Protein AF-A0A961S5N0-F1 (afdb_monomer)

Mean predicted aligned error: 9.32 Å

pLDDT: mean 85.85, std 13.49, range [56.31, 97.31]

Sequence (73 aa):
MKKTLTALFALLALASPAAAKETLTIYTYDSFVADWGPGPKVKEAFEKDCDCTIEWVAPGDGVALLNRLKLEG

Structure (mmCIF, N/CA/C/O backbone):
data_AF-A0A961S5N0-F1
#
_entry.id   AF-A0A961S5N0-F1
#
loop_
_atom_site.group_PDB
_atom_site.id
_atom_site.type_symbol
_atom_site.label_atom_id
_atom_site.label_alt_id
_atom_site.label_comp_id
_atom_site.label_asym_id
_atom_site.label_entity_id
_atom_site.label_seq_id
_atom_site.pdbx_PDB_ins_code
_atom_site.Cartn_x
_atom_site.Cartn_y
_atom_site.Cartn_z
_atom_site.occupancy
_atom_site.B_iso_or_equiv
_atom_site.auth_seq_id
_atom_site.auth_comp_id
_atom_site.auth_asym_id
_atom_site.auth_atom_id
_atom_site.pdbx_PDB_model_num
ATOM 1 N N . MET A 1 1 ? -40.738 21.553 31.252 1.00 56.38 1 MET A N 1
ATOM 2 C CA . MET A 1 1 ? -39.309 21.789 31.564 1.00 56.38 1 MET A CA 1
ATOM 3 C C . MET A 1 1 ? -38.552 20.509 31.913 1.00 56.38 1 MET A C 1
ATOM 5 O O . MET A 1 1 ? -37.528 20.261 31.301 1.00 56.38 1 MET A O 1
ATOM 9 N N . LYS A 1 2 ? -39.044 19.653 32.825 1.00 56.78 2 LYS A N 1
ATOM 10 C CA . LYS A 1 2 ? -38.355 18.390 33.174 1.00 56.78 2 LYS A CA 1
ATOM 11 C C . LYS A 1 2 ? -38.280 17.390 32.003 1.00 56.78 2 LYS A C 1
ATOM 13 O O . LYS A 1 2 ? -37.208 16.879 31.730 1.00 56.78 2 LYS A O 1
ATOM 18 N N . LYS A 1 3 ? -39.380 17.205 31.254 1.00 56.31 3 LYS A N 1
ATOM 19 C CA . LYS A 1 3 ? -39.453 16.291 30.090 1.00 56.31 3 LYS A CA 1
ATOM 20 C C . LYS A 1 3 ? -38.569 16.706 28.903 1.00 56.31 3 LYS A C 1
ATOM 22 O O . LYS A 1 3 ? -38.042 15.850 28.207 1.00 56.31 3 LYS A O 1
ATOM 27 N N . THR A 1 4 ? -38.386 18.011 28.68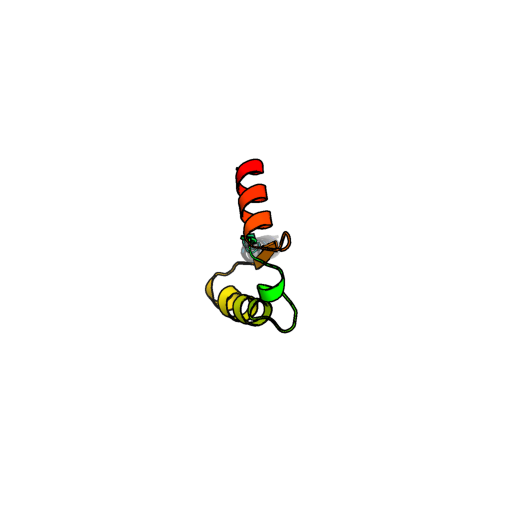7 1.00 61.91 4 THR A N 1
ATOM 28 C CA . THR A 1 4 ? -37.498 18.544 27.639 1.00 61.91 4 THR A CA 1
ATOM 29 C C . THR A 1 4 ? -36.022 18.370 27.994 1.00 61.91 4 THR A C 1
ATOM 31 O O . THR A 1 4 ? -35.214 18.113 27.110 1.00 61.91 4 THR A O 1
ATOM 34 N N . LEU A 1 5 ? -35.673 18.436 29.284 1.00 61.75 5 LEU A N 1
ATOM 35 C CA . LEU A 1 5 ? -34.306 18.202 29.754 1.00 61.75 5 LEU A CA 1
ATOM 36 C C . LEU A 1 5 ? -33.890 16.727 29.599 1.00 61.75 5 LEU A C 1
ATOM 38 O O . LEU A 1 5 ? -32.760 16.441 29.218 1.00 61.75 5 LEU A O 1
ATOM 42 N N . THR A 1 6 ? -34.819 15.790 29.827 1.00 63.03 6 THR A N 1
ATOM 43 C CA . THR A 1 6 ? -34.570 14.347 29.655 1.00 63.03 6 THR A CA 1
ATOM 44 C C . THR A 1 6 ? -34.383 13.958 28.186 1.00 63.03 6 THR A C 1
ATOM 46 O O . THR A 1 6 ? -33.546 13.115 27.881 1.00 63.03 6 THR A O 1
ATOM 49 N N . ALA A 1 7 ? -35.116 14.598 27.268 1.00 66.69 7 ALA A N 1
ATOM 50 C CA . ALA A 1 7 ? -34.985 14.361 25.829 1.00 66.69 7 ALA A CA 1
ATOM 51 C C . ALA A 1 7 ? -33.641 14.857 25.265 1.00 66.69 7 ALA A C 1
ATOM 53 O O . ALA A 1 7 ? -33.056 14.205 24.404 1.00 66.69 7 ALA A O 1
ATOM 54 N N . LEU A 1 8 ? -33.121 15.976 25.782 1.00 66.88 8 LEU A N 1
ATOM 55 C CA . LEU A 1 8 ? -31.826 16.510 25.362 1.00 66.88 8 LEU A CA 1
ATOM 56 C C . LEU A 1 8 ? -30.669 15.603 25.813 1.00 66.88 8 LEU A C 1
ATOM 58 O O . LEU A 1 8 ? -29.767 15.326 25.032 1.00 66.88 8 LEU A O 1
ATOM 62 N N . PHE A 1 9 ? -30.734 15.068 27.036 1.00 67.19 9 PHE A N 1
ATOM 63 C CA . PHE A 1 9 ? -29.713 14.154 27.561 1.00 67.19 9 PHE A CA 1
ATOM 64 C C . PHE A 1 9 ? -29.651 12.818 26.792 1.00 67.19 9 PHE A C 1
ATOM 66 O O . PHE A 1 9 ? -28.573 12.258 26.615 1.00 67.19 9 PHE A O 1
ATOM 73 N N . ALA A 1 10 ? -30.787 12.337 26.273 1.00 70.00 10 ALA A N 1
ATOM 74 C CA . ALA A 1 10 ? -30.845 11.134 25.440 1.00 70.00 10 ALA A CA 1
ATOM 75 C C . ALA A 1 10 ? -30.218 11.327 24.044 1.00 70.00 10 ALA A C 1
ATOM 77 O O . ALA A 1 10 ? -29.650 10.383 23.503 1.00 70.00 10 ALA A O 1
ATOM 78 N N . LEU A 1 11 ? -30.272 12.540 23.474 1.00 67.81 11 LEU A N 1
ATOM 79 C CA . LEU A 1 11 ? -29.627 12.841 22.188 1.00 67.81 11 LEU A CA 1
ATOM 80 C C . LEU A 1 11 ? -28.096 12.890 22.297 1.00 67.81 11 LEU A C 1
ATOM 82 O O . LEU A 1 11 ? -27.404 12.447 21.386 1.00 67.81 11 LEU A O 1
ATOM 86 N N . LEU A 1 12 ? -27.565 13.398 23.413 1.00 68.25 12 LEU A N 1
ATOM 87 C CA . LEU A 1 12 ? -26.119 13.440 23.658 1.00 68.25 12 LEU A CA 1
ATOM 88 C C . LEU A 1 12 ? -25.510 12.050 23.907 1.00 68.25 12 LEU A C 1
ATOM 90 O O . LEU A 1 12 ? -24.330 11.852 23.639 1.00 68.25 12 LEU A O 1
ATOM 94 N N . ALA A 1 13 ? -26.304 11.079 24.365 1.00 65.75 13 ALA A N 1
ATOM 95 C CA . ALA A 1 13 ? -25.849 9.704 24.586 1.00 65.75 13 ALA A CA 1
ATOM 96 C C . ALA A 1 13 ? -25.664 8.888 23.287 1.00 65.75 13 ALA A C 1
ATOM 98 O O . ALA A 1 13 ? -25.072 7.814 23.326 1.00 65.75 13 ALA A O 1
ATOM 99 N N . LEU A 1 14 ? -26.154 9.386 22.146 1.00 67.38 14 LEU A N 1
ATOM 100 C CA . LEU A 1 14 ? -26.021 8.746 20.828 1.00 67.38 14 LEU A CA 1
ATOM 101 C C . LEU A 1 14 ? -24.819 9.266 20.024 1.00 67.38 14 LEU A C 1
ATOM 103 O O . LEU A 1 14 ? -24.548 8.769 18.933 1.00 67.38 14 LEU A O 1
ATOM 107 N N . ALA A 1 15 ? -24.093 10.257 20.546 1.00 64.50 15 ALA A N 1
ATOM 108 C CA . ALA A 1 15 ? -22.875 10.762 19.930 1.00 64.50 15 ALA A CA 1
ATOM 109 C C . ALA A 1 15 ? -21.699 9.823 20.248 1.00 64.50 15 ALA A C 1
ATOM 111 O O . ALA A 1 15 ? -20.831 10.135 21.061 1.00 64.50 15 ALA A O 1
ATOM 112 N N . SER A 1 16 ? -21.679 8.643 19.626 1.00 65.88 16 SER A N 1
ATOM 113 C CA . SER A 1 16 ? -20.455 7.845 19.559 1.00 65.88 16 SER A CA 1
ATOM 114 C C . SER A 1 16 ? -19.437 8.578 18.675 1.00 65.88 16 SER A C 1
ATOM 116 O O . SER A 1 16 ? -19.820 9.082 17.615 1.00 65.88 16 SER A O 1
ATOM 118 N N . PRO A 1 17 ? -18.155 8.664 19.071 1.00 67.38 17 PRO A N 1
ATOM 119 C CA . PRO A 1 17 ? -17.129 9.193 18.188 1.00 67.38 17 PRO A CA 1
ATOM 120 C C . PRO A 1 17 ? -17.081 8.325 16.929 1.00 67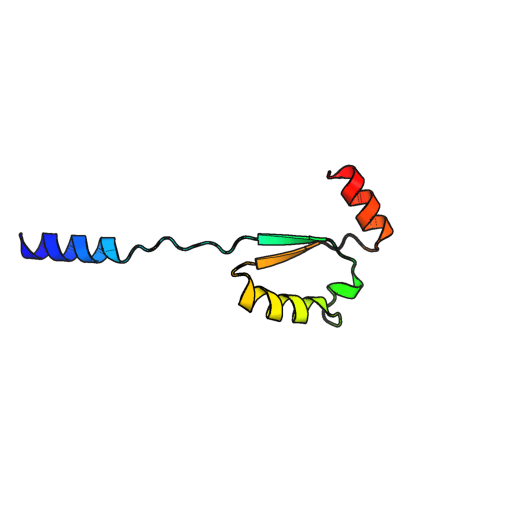.38 17 PRO A C 1
ATOM 122 O O . PRO A 1 17 ? -16.994 7.100 17.017 1.00 67.38 17 PRO A O 1
ATOM 125 N N . ALA A 1 18 ? -17.163 8.954 15.757 1.00 65.50 18 ALA A N 1
ATOM 126 C CA . ALA A 1 18 ? -16.849 8.275 14.512 1.00 65.50 18 ALA A CA 1
ATOM 127 C C . ALA A 1 18 ? -15.357 7.921 14.561 1.00 65.50 18 ALA A C 1
ATOM 129 O O . ALA A 1 18 ? -14.509 8.806 14.451 1.00 65.50 18 ALA A O 1
ATOM 130 N N . ALA A 1 19 ? -15.039 6.649 14.800 1.00 66.88 19 ALA A N 1
ATOM 131 C CA . ALA A 1 19 ? -13.680 6.155 14.664 1.00 66.88 19 ALA A CA 1
ATOM 132 C C . ALA A 1 19 ? -13.312 6.252 13.179 1.00 66.88 19 ALA A C 1
ATOM 134 O O . ALA A 1 19 ? -13.882 5.554 12.339 1.00 66.88 19 ALA A O 1
ATOM 135 N N . ALA A 1 20 ? -12.427 7.188 12.837 1.00 71.19 20 ALA A N 1
ATOM 136 C CA . ALA A 1 20 ? -11.812 7.190 11.522 1.00 71.19 20 ALA A CA 1
ATOM 137 C C . ALA A 1 20 ? -10.924 5.945 11.438 1.00 71.19 20 ALA A C 1
ATOM 139 O O . ALA A 1 20 ? -10.124 5.710 12.341 1.00 71.19 20 ALA A O 1
ATOM 140 N N . LYS A 1 21 ? -11.089 5.140 10.384 1.00 79.00 21 LYS A N 1
ATOM 141 C CA . LYS A 1 21 ? -10.216 3.987 10.152 1.00 79.00 21 LYS A CA 1
ATOM 142 C C . LYS A 1 21 ? -8.782 4.472 10.008 1.00 79.00 21 LYS A C 1
ATOM 144 O O . LYS A 1 21 ? -8.524 5.355 9.192 1.00 79.00 21 LYS A O 1
ATOM 149 N N . GLU A 1 22 ? -7.878 3.879 10.775 1.00 89.06 22 GLU A N 1
ATOM 150 C CA . GLU A 1 22 ? -6.447 4.161 10.674 1.00 89.06 22 GLU A CA 1
ATOM 151 C C . GLU A 1 22 ? -5.951 3.827 9.264 1.00 89.06 22 GLU A C 1
ATOM 153 O O . GLU A 1 22 ? -6.305 2.785 8.703 1.00 89.06 22 GLU A O 1
ATOM 158 N N . THR A 1 23 ? -5.151 4.710 8.668 1.00 94.50 23 THR A N 1
ATOM 159 C CA . THR A 1 23 ? -4.570 4.460 7.344 1.00 94.50 23 THR A CA 1
ATOM 160 C C . THR A 1 23 ? -3.273 3.677 7.497 1.00 94.50 23 THR A C 1
ATOM 162 O O . THR A 1 23 ? -2.313 4.154 8.098 1.00 94.50 23 THR A O 1
ATOM 165 N N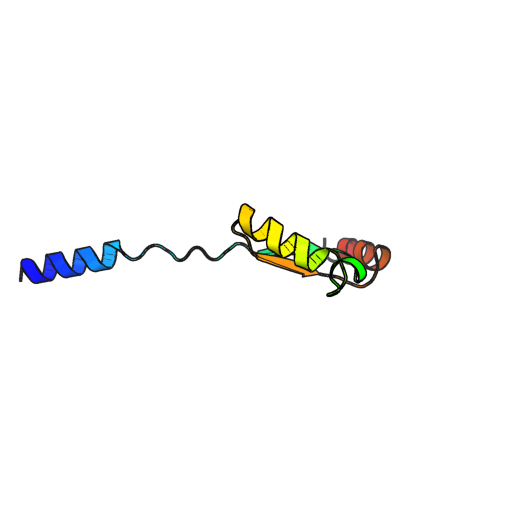 . LEU A 1 24 ? -3.225 2.480 6.917 1.00 95.44 24 LEU A N 1
ATOM 166 C CA . LEU A 1 24 ? -2.027 1.659 6.822 1.00 95.44 24 LEU A CA 1
ATOM 167 C C . LEU A 1 24 ? -1.387 1.853 5.445 1.00 95.44 24 LEU A C 1
ATOM 169 O O . LEU A 1 24 ? -1.820 1.258 4.456 1.00 95.44 24 LEU A O 1
ATOM 173 N N . THR A 1 25 ? -0.343 2.676 5.380 1.00 95.19 25 THR A N 1
ATOM 174 C CA . THR A 1 25 ? 0.427 2.890 4.151 1.00 95.19 25 THR A CA 1
ATOM 175 C C . THR A 1 25 ? 1.429 1.752 3.942 1.00 95.19 25 THR A C 1
ATOM 177 O O . THR A 1 25 ? 2.306 1.517 4.773 1.00 95.19 25 THR A O 1
ATOM 180 N N . ILE A 1 26 ? 1.320 1.042 2.819 1.00 95.25 26 ILE A N 1
ATOM 181 C CA . ILE A 1 26 ? 2.168 -0.100 2.471 1.00 95.25 26 ILE A CA 1
ATOM 182 C C . ILE A 1 26 ? 2.920 0.195 1.176 1.00 95.25 26 ILE A C 1
ATOM 184 O O . ILE A 1 26 ? 2.326 0.449 0.126 1.00 95.25 26 ILE A O 1
ATOM 188 N N . TYR A 1 27 ? 4.245 0.108 1.253 1.00 95.12 27 TYR A N 1
ATOM 189 C CA . TYR A 1 27 ? 5.132 0.297 0.113 1.00 95.12 27 TYR A CA 1
ATOM 190 C C . TYR A 1 27 ? 5.335 -1.031 -0.618 1.00 95.12 27 TYR A C 1
ATOM 192 O O . TYR A 1 27 ? 5.646 -2.051 -0.002 1.00 95.12 27 TYR A O 1
ATOM 200 N N . THR A 1 28 ? 5.174 -1.024 -1.937 1.00 95.56 28 THR A N 1
ATOM 201 C CA . THR A 1 28 ? 5.341 -2.210 -2.788 1.00 95.56 28 THR A CA 1
ATOM 202 C C . THR A 1 28 ? 5.716 -1.807 -4.222 1.00 95.56 28 THR A C 1
ATOM 204 O O . THR A 1 28 ? 6.107 -0.673 -4.458 1.00 95.56 28 THR A O 1
ATOM 207 N N . TYR A 1 29 ? 5.667 -2.726 -5.179 1.00 94.81 29 TYR A N 1
ATOM 208 C CA . TYR A 1 2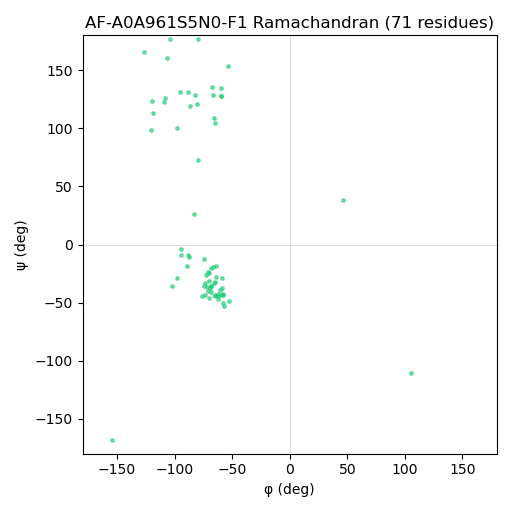9 ? 6.003 -2.504 -6.590 1.00 94.81 29 TYR A CA 1
ATOM 209 C C . TYR A 1 29 ? 4.749 -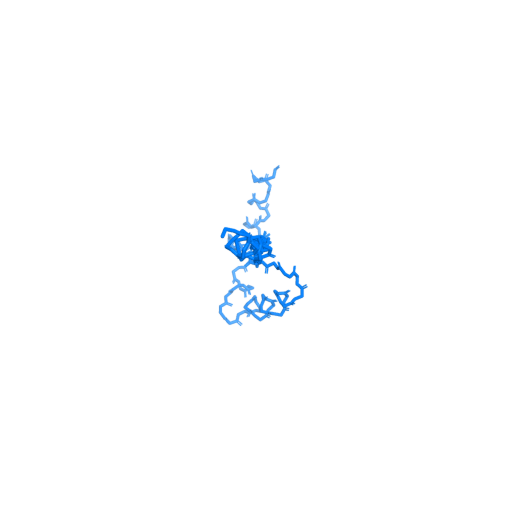2.479 -7.486 1.00 94.81 29 TYR A C 1
ATOM 211 O O . TYR A 1 29 ? 3.698 -3.008 -7.119 1.00 94.81 29 TYR A O 1
ATOM 219 N N . ASP A 1 30 ? 4.861 -1.906 -8.688 1.00 94.50 30 ASP A N 1
ATOM 220 C CA . ASP A 1 30 ? 3.715 -1.592 -9.563 1.00 94.50 30 ASP A CA 1
ATOM 221 C C . ASP A 1 30 ? 2.855 -2.809 -9.930 1.00 94.50 30 ASP A C 1
ATOM 223 O O . ASP A 1 30 ? 1.626 -2.754 -9.892 1.00 94.50 30 ASP A O 1
ATOM 227 N N . SER A 1 31 ? 3.485 -3.945 -10.249 1.00 94.69 31 SER A N 1
ATOM 228 C CA . SER A 1 31 ? 2.757 -5.161 -10.637 1.00 94.69 31 SER A CA 1
ATOM 229 C C . SER A 1 31 ? 1.927 -5.764 -9.502 1.00 94.69 31 SER A C 1
ATOM 231 O O . SER A 1 31 ? 0.999 -6.526 -9.766 1.00 94.69 31 SER A O 1
ATOM 233 N N . PHE A 1 32 ? 2.221 -5.421 -8.243 1.00 96.38 32 PHE A N 1
ATOM 234 C CA . PHE A 1 32 ? 1.410 -5.853 -7.111 1.00 96.38 32 PHE A CA 1
ATOM 235 C C . PHE A 1 32 ? 0.082 -5.093 -7.059 1.00 96.38 32 PHE A C 1
ATOM 237 O O . PHE A 1 32 ? -0.959 -5.700 -6.820 1.00 96.38 32 PHE A O 1
ATOM 244 N N . VAL A 1 33 ? 0.119 -3.775 -7.273 1.00 96.44 33 VAL A N 1
ATOM 245 C CA . VAL A 1 33 ? -1.015 -2.856 -7.046 1.00 96.44 33 VAL A CA 1
ATOM 246 C C . VAL A 1 33 ? -1.852 -2.596 -8.290 1.00 96.44 33 VAL A C 1
ATOM 248 O O . VAL A 1 33 ? -2.918 -1.999 -8.180 1.00 96.44 33 VAL A O 1
ATOM 251 N N . ALA A 1 34 ? -1.388 -3.045 -9.457 1.00 96.25 34 ALA A N 1
ATOM 252 C CA . ALA A 1 34 ? -2.149 -2.986 -10.694 1.00 96.25 34 ALA A CA 1
ATOM 253 C C . ALA A 1 34 ? -3.541 -3.632 -10.547 1.00 96.25 34 ALA A C 1
ATOM 255 O O . ALA A 1 34 ? -3.722 -4.568 -9.767 1.00 96.25 34 ALA A O 1
ATOM 256 N N . ASP A 1 35 ? -4.506 -3.203 -11.365 1.00 94.81 35 ASP A N 1
ATOM 257 C CA . ASP A 1 35 ? -5.884 -3.726 -11.328 1.00 94.81 35 ASP A CA 1
ATOM 258 C C . ASP A 1 35 ? -5.965 -5.243 -11.577 1.00 94.81 35 ASP A C 1
ATOM 260 O O . ASP A 1 35 ? -6.861 -5.928 -11.083 1.00 94.81 35 ASP A O 1
ATOM 264 N N . TRP A 1 36 ? -5.011 -5.781 -12.341 1.00 95.19 36 TRP A N 1
ATOM 265 C CA . TRP A 1 36 ? -4.854 -7.215 -12.605 1.00 95.19 36 TRP A CA 1
ATOM 266 C C . TRP A 1 36 ? -3.974 -7.936 -11.571 1.00 95.19 36 TRP A C 1
ATOM 268 O O . TRP A 1 36 ? -3.874 -9.165 -11.594 1.00 95.19 36 TRP A O 1
ATOM 278 N N . GLY A 1 37 ? -3.310 -7.185 -10.694 1.00 96.00 37 GLY A N 1
ATOM 279 C CA . GLY A 1 37 ? -2.425 -7.685 -9.656 1.00 96.00 37 GLY A CA 1
ATOM 280 C C . GLY A 1 37 ? -3.176 -8.208 -8.425 1.00 96.00 37 GLY A C 1
ATOM 281 O O . GLY A 1 37 ? -4.406 -8.154 -8.335 1.00 96.00 37 GLY A O 1
ATOM 282 N N . PRO A 1 38 ? -2.445 -8.750 -7.441 1.00 96.75 38 PRO A N 1
ATOM 283 C CA . PRO A 1 38 ? -3.032 -9.240 -6.194 1.00 96.75 38 PRO A CA 1
ATOM 284 C C . PRO A 1 38 ? -3.535 -8.122 -5.259 1.00 96.75 38 PRO A C 1
ATOM 286 O O . PRO A 1 38 ? -4.416 -8.379 -4.437 1.00 96.75 38 PRO A O 1
ATOM 289 N N . GLY A 1 39 ? -3.006 -6.901 -5.370 1.00 97.06 39 GLY A N 1
ATOM 290 C CA . GLY A 1 39 ? -3.226 -5.783 -4.446 1.00 97.06 39 GLY A CA 1
ATOM 291 C C . GLY A 1 39 ? -4.694 -5.452 -4.166 1.00 97.06 39 GLY A C 1
ATOM 292 O O . GLY A 1 39 ? -5.059 -5.387 -2.990 1.00 97.06 39 GLY A O 1
ATOM 293 N N . PRO A 1 40 ? -5.568 -5.312 -5.183 1.00 96.88 40 PRO A N 1
ATOM 294 C CA . PRO A 1 40 ? -6.990 -5.046 -4.961 1.00 96.88 40 PRO A CA 1
ATOM 295 C C . PRO A 1 40 ? -7.687 -6.116 -4.108 1.00 96.88 40 PRO A C 1
ATOM 297 O O . PRO A 1 40 ? -8.416 -5.787 -3.173 1.00 96.88 40 PRO A O 1
ATOM 300 N N . LYS A 1 41 ? -7.411 -7.401 -4.370 1.00 97.31 41 LYS A N 1
ATOM 301 C CA . LYS A 1 41 ? -8.018 -8.520 -3.627 1.00 97.31 41 LYS A CA 1
ATOM 302 C C . LYS A 1 41 ? -7.487 -8.619 -2.201 1.00 97.31 41 LYS A C 1
ATOM 304 O O . LYS A 1 41 ? -8.251 -8.896 -1.281 1.00 97.31 41 LYS A O 1
ATOM 309 N N . VAL A 1 42 ? -6.185 -8.392 -2.016 1.00 96.88 42 VAL A N 1
ATOM 310 C CA . VAL A 1 42 ? -5.553 -8.382 -0.688 1.00 96.88 42 VAL A CA 1
ATOM 311 C C . VAL A 1 42 ? -6.099 -7.235 0.153 1.00 96.88 42 VAL A C 1
ATOM 313 O O . VAL A 1 42 ? -6.443 -7.459 1.309 1.00 96.88 42 VAL A O 1
ATOM 316 N N . LYS A 1 43 ? -6.241 -6.039 -0.432 1.00 96.50 43 LYS A N 1
ATOM 317 C CA . LYS A 1 43 ? -6.838 -4.879 0.235 1.00 96.50 43 LYS A CA 1
ATOM 318 C C . LYS A 1 43 ? -8.249 -5.191 0.724 1.00 96.50 43 LYS A C 1
ATOM 320 O O . LYS A 1 43 ? -8.518 -5.064 1.910 1.00 96.50 43 LYS A O 1
ATOM 325 N N . GLU A 1 44 ? -9.112 -5.688 -0.160 1.00 95.75 44 GLU A N 1
ATOM 326 C CA . GLU A 1 44 ? -10.495 -6.015 0.198 1.00 95.75 44 GLU A CA 1
ATOM 327 C C . GLU A 1 44 ? -10.589 -7.083 1.300 1.00 95.75 44 GLU A C 1
ATOM 329 O O . GLU A 1 44 ? -11.460 -7.011 2.164 1.00 95.75 44 GLU A O 1
ATOM 334 N N . ALA A 1 45 ? -9.719 -8.095 1.269 1.00 96.50 45 ALA A N 1
ATOM 335 C CA . ALA A 1 45 ? -9.696 -9.135 2.290 1.00 96.50 45 ALA A CA 1
ATOM 336 C C . ALA A 1 45 ? -9.188 -8.603 3.637 1.00 96.50 45 ALA A C 1
ATOM 338 O O . ALA A 1 45 ? -9.810 -8.856 4.660 1.00 96.50 45 ALA A O 1
ATOM 339 N N . PHE A 1 46 ? -8.094 -7.842 3.638 1.00 95.94 46 PHE A N 1
ATOM 340 C CA . PHE A 1 46 ? -7.441 -7.385 4.863 1.00 95.94 46 PHE A CA 1
ATOM 341 C C . PHE A 1 46 ? -8.208 -6.256 5.563 1.00 95.94 46 PHE A C 1
ATOM 343 O O . PHE A 1 46 ? -8.298 -6.240 6.789 1.00 95.94 46 PHE A O 1
ATOM 350 N N . GLU A 1 47 ? -8.832 -5.348 4.804 1.00 95.50 47 GLU A N 1
ATOM 351 C CA . GLU A 1 47 ? -9.659 -4.263 5.359 1.00 95.50 47 GLU A CA 1
ATOM 352 C C . GLU A 1 47 ? -10.911 -4.767 6.095 1.00 95.50 47 GLU A C 1
ATOM 354 O O . GLU A 1 47 ? -11.486 -4.033 6.900 1.00 95.50 47 GLU A O 1
ATOM 359 N N . LYS A 1 48 ? -11.330 -6.019 5.858 1.00 94.19 48 LYS A N 1
ATOM 360 C CA . LYS A 1 48 ? -12.406 -6.671 6.625 1.00 94.19 48 LYS A CA 1
ATOM 361 C C . LYS A 1 48 ? -11.968 -7.057 8.037 1.00 94.19 48 LYS A C 1
ATOM 363 O O . LYS A 1 48 ? -12.818 -7.115 8.920 1.00 94.19 48 LYS A O 1
ATOM 368 N N . ASP A 1 49 ? -10.671 -7.276 8.242 1.00 93.81 49 ASP A N 1
ATOM 369 C CA . ASP A 1 49 ? -10.121 -7.770 9.503 1.00 93.81 49 ASP A CA 1
ATOM 370 C C . ASP A 1 49 ? -9.474 -6.655 10.339 1.00 93.81 49 ASP A C 1
ATOM 372 O O . ASP A 1 49 ? -9.556 -6.678 11.565 1.00 93.81 49 ASP A O 1
ATOM 376 N N . CYS A 1 50 ? -8.824 -5.675 9.701 1.00 91.38 50 CYS A N 1
ATOM 377 C CA . CYS A 1 50 ? -7.971 -4.710 10.406 1.00 91.38 50 CYS A CA 1
ATOM 378 C C . CYS A 1 50 ? -8.685 -3.460 10.951 1.00 91.38 50 CYS A C 1
ATOM 380 O O . CYS A 1 50 ? -8.047 -2.691 11.664 1.00 91.38 50 CYS A O 1
ATOM 382 N N . ASP A 1 51 ? -9.947 -3.212 10.576 1.00 89.44 51 ASP A N 1
ATOM 383 C CA . ASP A 1 51 ? -10.637 -1.916 10.768 1.00 89.44 51 ASP A CA 1
ATOM 384 C C . ASP A 1 51 ? -9.775 -0.701 10.356 1.00 89.44 51 ASP A C 1
ATOM 386 O O . ASP A 1 51 ? -9.756 0.360 10.979 1.00 89.44 51 ASP A O 1
ATOM 390 N N . CYS A 1 52 ? -9.021 -0.882 9.275 1.00 93.44 52 CYS A N 1
ATOM 391 C CA . CYS A 1 52 ? -8.061 0.071 8.742 1.00 93.44 52 CYS A CA 1
ATOM 392 C C . CYS A 1 52 ? -8.350 0.336 7.262 1.00 93.44 52 CYS A C 1
ATOM 394 O O . CYS A 1 52 ? -9.111 -0.392 6.619 1.00 93.44 52 CYS A O 1
ATOM 396 N N . THR A 1 53 ? -7.755 1.395 6.722 1.00 95.31 53 THR A N 1
ATOM 397 C CA . THR A 1 53 ? -7.748 1.675 5.284 1.00 95.31 53 THR A CA 1
ATOM 398 C C . THR A 1 53 ? -6.344 1.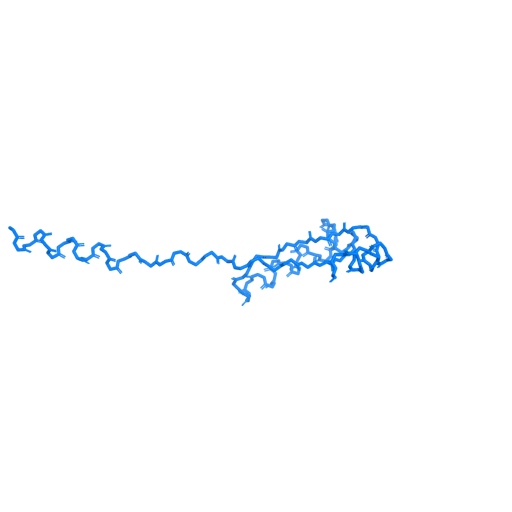437 4.758 1.00 95.31 53 THR A C 1
ATOM 400 O O . THR A 1 53 ? -5.402 2.069 5.223 1.00 95.31 53 THR A O 1
ATOM 403 N N . ILE A 1 54 ? -6.174 0.553 3.780 1.00 96.19 54 ILE A N 1
ATOM 404 C CA . ILE A 1 54 ? -4.866 0.342 3.157 1.00 96.19 54 ILE A CA 1
ATOM 405 C C . ILE A 1 54 ? -4.620 1.413 2.095 1.00 96.19 54 ILE A C 1
ATOM 407 O O . ILE A 1 54 ? -5.405 1.586 1.155 1.00 96.19 54 ILE A O 1
ATOM 411 N N . GLU A 1 55 ? -3.474 2.072 2.185 1.00 96.31 55 GLU A N 1
ATOM 412 C CA . GLU A 1 55 ? -2.936 2.935 1.142 1.00 96.31 55 GLU A CA 1
ATOM 413 C C . GLU A 1 55 ? -1.724 2.265 0.494 1.00 96.31 55 GLU A C 1
ATOM 415 O O . GLU A 1 55 ? -0.778 1.871 1.172 1.00 96.31 55 GLU A O 1
ATOM 420 N N . TRP A 1 56 ? -1.740 2.133 -0.830 1.00 96.50 56 TRP A N 1
ATOM 421 C CA . TRP A 1 56 ? -0.628 1.550 -1.572 1.00 96.50 56 TRP A CA 1
ATOM 422 C C . TRP A 1 56 ? 0.311 2.638 -2.091 1.00 96.50 56 TRP A C 1
ATOM 424 O O . TRP A 1 56 ? -0.133 3.567 -2.764 1.00 96.50 56 TRP A O 1
ATOM 434 N N . VAL A 1 57 ? 1.614 2.475 -1.863 1.00 95.38 57 VAL A N 1
ATOM 435 C CA . VAL A 1 57 ? 2.6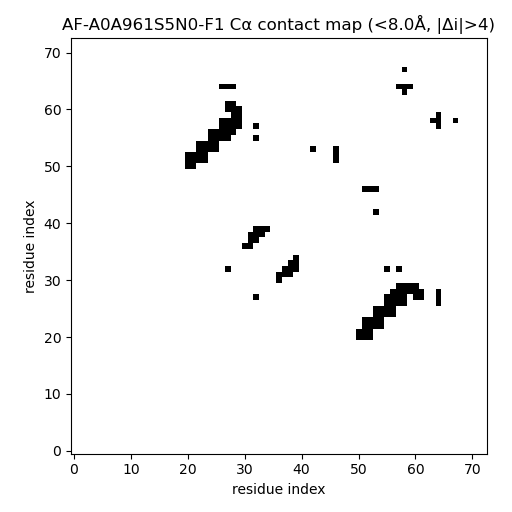62 3.318 -2.455 1.00 95.38 57 VAL A CA 1
ATOM 436 C C . VAL A 1 57 ? 3.573 2.444 -3.306 1.00 95.38 57 VAL A C 1
ATOM 438 O O . VAL A 1 57 ? 4.289 1.593 -2.784 1.00 95.38 57 VAL A O 1
ATOM 441 N N . ALA A 1 58 ? 3.561 2.656 -4.621 1.00 94.62 58 ALA A N 1
ATOM 442 C CA . ALA A 1 58 ? 4.393 1.908 -5.557 1.00 94.62 58 ALA A CA 1
ATOM 443 C C . ALA A 1 58 ? 5.320 2.855 -6.336 1.00 94.62 58 ALA A C 1
ATOM 445 O O . ALA A 1 58 ? 4.875 3.518 -7.269 1.00 94.62 58 ALA A O 1
ATOM 446 N N . PRO A 1 59 ? 6.599 3.001 -5.935 1.00 91.44 59 PRO A N 1
ATOM 447 C CA . PRO A 1 59 ? 7.550 3.879 -6.614 1.00 91.44 59 PRO A CA 1
ATOM 448 C C . PRO A 1 59 ? 8.199 3.219 -7.848 1.00 91.44 59 PRO A C 1
ATOM 450 O O . PRO A 1 59 ? 9.321 3.579 -8.201 1.00 91.44 59 PRO A O 1
ATOM 453 N N . GLY A 1 60 ? 7.538 2.250 -8.490 1.00 91.44 60 GLY A N 1
ATOM 454 C CA . GLY A 1 60 ? 8.099 1.464 -9.586 1.00 91.44 60 GLY A CA 1
ATOM 455 C C . GLY A 1 60 ? 8.465 0.042 -9.163 1.00 91.44 60 GLY A C 1
ATOM 456 O O . GLY A 1 60 ? 7.603 -0.801 -8.902 1.00 91.44 60 GLY A O 1
ATOM 457 N N . ASP A 1 61 ? 9.767 -0.239 -9.114 1.00 9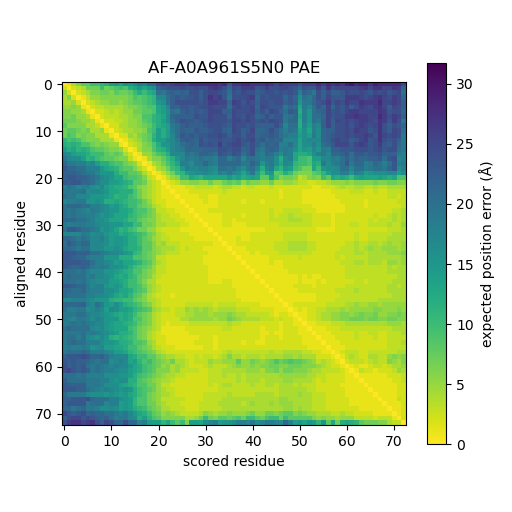2.06 61 ASP A N 1
ATOM 458 C CA . ASP A 1 61 ? 10.320 -1.556 -8.789 1.00 92.06 61 ASP A CA 1
ATOM 459 C C . ASP A 1 61 ? 10.884 -1.645 -7.356 1.00 92.06 61 ASP A C 1
ATOM 461 O O . ASP A 1 61 ? 10.912 -0.678 -6.591 1.00 92.06 61 ASP A O 1
ATOM 465 N N . GLY A 1 62 ? 11.349 -2.839 -6.974 1.00 89.88 62 GLY A N 1
ATOM 466 C CA . GLY A 1 62 ? 11.913 -3.078 -5.643 1.00 89.88 62 GLY A CA 1
ATOM 467 C C . GLY A 1 62 ? 13.197 -2.290 -5.343 1.00 89.88 62 GLY A C 1
ATOM 468 O O . GLY A 1 62 ? 13.454 -1.972 -4.182 1.00 89.88 62 GLY A O 1
ATOM 469 N N . VAL A 1 63 ? 13.997 -1.940 -6.356 1.00 93.75 63 VAL A N 1
ATOM 470 C CA . VAL A 1 63 ? 15.227 -1.147 -6.182 1.00 93.75 63 VAL A CA 1
ATOM 471 C C . VAL A 1 63 ? 14.871 0.319 -5.955 1.00 93.75 63 VAL A C 1
ATOM 473 O O . VAL A 1 63 ? 15.414 0.950 -5.046 1.00 93.75 63 VAL A O 1
ATOM 476 N N . ALA A 1 64 ? 13.930 0.849 -6.734 1.00 93.56 64 ALA A N 1
ATOM 477 C CA . ALA A 1 64 ? 13.375 2.183 -6.550 1.00 93.56 64 ALA A CA 1
ATOM 478 C C . ALA A 1 64 ? 12.725 2.325 -5.166 1.00 93.56 64 ALA A C 1
ATOM 480 O O . ALA A 1 64 ? 13.000 3.299 -4.463 1.00 93.56 64 ALA A O 1
ATOM 481 N N . LEU A 1 65 ? 11.957 1.320 -4.730 1.00 93.62 65 LEU A N 1
ATOM 482 C CA . LEU A 1 65 ? 11.385 1.258 -3.383 1.00 93.62 65 LEU A CA 1
ATOM 483 C C . LEU A 1 65 ? 12.462 1.308 -2.305 1.00 93.62 65 LEU A C 1
ATOM 485 O O . LEU A 1 65 ? 12.372 2.131 -1.397 1.00 93.62 65 LEU A O 1
ATOM 489 N N . LEU A 1 66 ? 13.493 0.465 -2.404 1.00 93.31 66 LEU A N 1
ATOM 490 C CA . LEU A 1 66 ? 14.559 0.428 -1.406 1.00 93.31 66 LEU A CA 1
ATOM 491 C C . LEU A 1 66 ? 15.309 1.762 -1.331 1.00 93.31 66 LEU A C 1
ATOM 493 O O . LEU A 1 66 ? 15.575 2.262 -0.240 1.00 93.31 66 LEU A O 1
ATOM 497 N N . ASN A 1 67 ? 15.641 2.353 -2.478 1.00 94.69 67 ASN A N 1
ATOM 498 C CA . ASN A 1 67 ? 16.315 3.647 -2.524 1.00 94.69 67 ASN A CA 1
ATOM 499 C C . ASN A 1 67 ? 15.460 4.750 -1.899 1.00 94.69 67 ASN A C 1
ATOM 501 O O . ASN A 1 67 ? 15.984 5.548 -1.127 1.00 94.69 67 ASN A O 1
ATOM 505 N N . ARG A 1 68 ? 14.154 4.768 -2.183 1.00 92.25 68 ARG A N 1
ATOM 506 C CA . ARG A 1 68 ? 13.214 5.713 -1.578 1.00 92.25 68 ARG A CA 1
ATOM 507 C C . ARG A 1 68 ? 13.132 5.533 -0.064 1.00 92.25 68 ARG A C 1
ATOM 509 O O . ARG A 1 68 ? 13.273 6.511 0.659 1.00 92.25 68 ARG A O 1
ATOM 516 N N . LEU A 1 69 ? 13.007 4.296 0.416 1.00 92.56 69 LEU A N 1
ATOM 517 C CA . LEU A 1 69 ? 12.943 3.995 1.848 1.00 92.56 69 LEU A CA 1
ATOM 518 C C . LEU A 1 69 ? 14.193 4.480 2.599 1.00 92.56 69 LEU A C 1
ATOM 520 O O . LEU A 1 69 ? 14.084 4.989 3.705 1.00 92.56 69 LEU A O 1
ATOM 524 N N . LYS A 1 70 ? 15.377 4.376 1.982 1.00 93.62 70 LYS A N 1
ATOM 525 C CA . LYS A 1 70 ? 16.635 4.888 2.555 1.00 93.62 70 LYS A CA 1
ATOM 526 C C . LYS A 1 70 ? 16.713 6.416 2.631 1.00 93.62 70 LYS A C 1
ATOM 528 O O . LYS A 1 70 ? 17.585 6.920 3.328 1.00 93.62 70 LYS A O 1
ATOM 533 N N . LEU A 1 71 ? 15.910 7.129 1.844 1.00 94.00 71 LEU A N 1
ATOM 534 C CA . LEU A 1 71 ? 15.878 8.593 1.808 1.00 94.00 71 LEU A CA 1
ATOM 535 C C . LEU A 1 71 ? 14.742 9.170 2.663 1.00 94.00 71 LEU A C 1
ATOM 537 O O . LEU A 1 71 ? 14.862 10.298 3.128 1.00 94.00 71 LEU A O 1
ATOM 541 N N . GLU A 1 72 ? 13.643 8.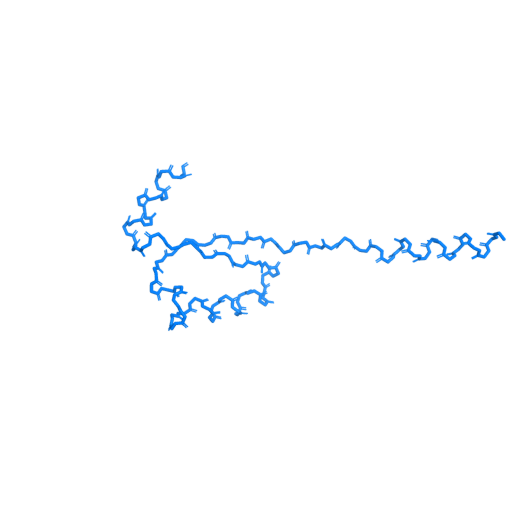427 2.823 1.00 87.88 72 GLU A N 1
ATOM 542 C CA . GLU A 1 72 ? 12.474 8.825 3.620 1.00 87.88 72 GLU A CA 1
ATOM 543 C C . GLU A 1 72 ? 12.561 8.399 5.100 1.00 87.88 72 GLU A C 1
ATOM 545 O O . GLU A 1 72 ? 11.821 8.951 5.914 1.00 87.88 72 GLU A O 1
ATOM 550 N N . GLY A 1 73 ? 13.427 7.435 5.441 1.00 75.62 73 GLY A N 1
ATOM 551 C CA . GLY A 1 73 ? 13.694 6.979 6.816 1.00 75.62 73 GLY A CA 1
ATOM 552 C C . GLY A 1 73 ? 14.875 7.679 7.475 1.00 75.62 73 GLY A C 1
ATOM 553 O O . GLY A 1 73 ? 14.837 7.807 8.718 1.00 75.62 73 GLY A O 1
#

Radius of gyration: 21.55 Å; Cα contacts (8 Å, |Δi|>4): 67; chains: 1; bounding box: 56×31×46 Å

Solvent-accessible surface area (backbone atoms only — not comparable to full-atom values): 4421 Å² total; per-residue (Å²): 112,70,71,60,54,56,55,53,57,57,60,63,72,68,67,67,80,82,78,75,56,51,74,49,76,44,80,47,34,45,72,43,62,34,94,90,28,60,37,61,61,50,46,63,57,46,41,75,74,64,64,35,41,80,40,81,44,54,69,44,46,70,66,48,37,53,56,47,50,71,72,77,108

Foldseek 3Di:
DVVVVVVVVVVVVPPDPPPDAAEDEDEAADQQCDPPHCNVVCQVVVCVPRSHHYHYDHCHHPVSSVVVVVVVD

Secondary structure (DSSP, 8-state):
-HHHHHHHHHHHTT-----PPEEEEEE--HHHHSTTSSHHHHHHHHHHHHSEEEEEE--SSHHHHHHHHHHH-

Nearest PDB structures (foldseek):
  2qry-assembly3_C  TM=9.227E-01  e=6.697E-05  Escherichia coli
  4ovj-assembly1_A  TM=6.243E-01  e=5.216E-01  Alicyclobacillus acidocaldarius subsp. acidocaldarius DSM 446
  6m5f-assembly1_B  TM=5.413E-01  e=3.088E+00  Pseudomonas aeruginosa PAO1